Protein AF-A0A3P3QCB6-F1 (afdb_monomer)

Organism: NCBI:txid1547515

pLDDT: mean 74.79, std 16.72, range [39.91, 91.0]

Secondary structure (DSSP, 8-state):
--HHHHHHHHHHH-GGGGSS-HHHHHTTS-HHHHHHHHHT-HHHHHHHHT--S------PPPPP----S-SSSSTT--

Radius of gyration: 21.68 Å; Cα contacts (8 Å, |Δi|>4): 24; chains: 1; bounding box: 32×26×68 Å

Sequence (78 aa):
MSTVISLLEKMGQDASLRYADKKTVTEQLDPALAAAILAGDQRQLEAMLGAKNKIVCMIYAAEEDEEQDNLTVLAKAV

Mean predicted aligned error: 12.7 Å

Structure (mmCIF, N/CA/C/O backbone):
data_AF-A0A3P3QCB6-F1
#
_entry.id   AF-A0A3P3QCB6-F1
#
loop_
_atom_site.group_PDB
_atom_site.id
_atom_site.type_symbol
_atom_site.label_atom_id
_atom_site.label_alt_id
_atom_site.label_comp_id
_atom_site.label_asym_id
_atom_site.label_entity_id
_atom_site.label_seq_id
_atom_site.pdbx_PDB_ins_code
_atom_site.Cartn_x
_atom_site.Cartn_y
_atom_site.Cartn_z
_atom_site.occupancy
_atom_site.B_iso_or_equiv
_atom_site.auth_seq_id
_atom_site.auth_comp_id
_atom_site.auth_asym_id
_atom_site.auth_atom_id
_atom_site.pdbx_PDB_model_num
ATOM 1 N N . MET A 1 1 ? -9.091 12.205 1.178 1.00 47.22 1 MET A N 1
ATOM 2 C CA . MET A 1 1 ? -8.401 11.262 0.271 1.00 47.22 1 MET A CA 1
ATOM 3 C C . MET A 1 1 ? -8.215 9.946 1.003 1.00 47.22 1 MET A C 1
ATOM 5 O O . MET A 1 1 ? -7.932 9.982 2.193 1.00 47.22 1 MET A O 1
ATOM 9 N N . SER A 1 2 ? -8.461 8.813 0.340 1.00 62.22 2 SER A N 1
ATOM 10 C CA . SER A 1 2 ? -8.247 7.484 0.931 1.00 62.22 2 SER A CA 1
ATOM 11 C C . SER A 1 2 ? -6.744 7.240 1.088 1.00 62.22 2 SER A C 1
ATOM 13 O O . SER A 1 2 ? -5.985 7.442 0.142 1.00 62.22 2 SER A O 1
ATOM 15 N N . THR A 1 3 ? -6.325 6.807 2.275 1.00 79.56 3 THR A N 1
ATOM 16 C CA . THR A 1 3 ? -4.927 6.500 2.621 1.00 79.56 3 THR A CA 1
ATOM 17 C C . THR A 1 3 ? -4.299 5.457 1.694 1.00 79.56 3 THR A C 1
ATOM 19 O O . THR A 1 3 ? -3.103 5.520 1.429 1.00 79.56 3 THR A O 1
ATOM 22 N N . VAL A 1 4 ? -5.099 4.544 1.130 1.00 81.00 4 VAL A N 1
ATOM 23 C CA . VAL A 1 4 ? -4.620 3.541 0.163 1.00 81.00 4 VAL A CA 1
ATOM 24 C C . VAL A 1 4 ? -4.364 4.142 -1.213 1.00 81.00 4 VAL A C 1
ATOM 26 O O . VAL A 1 4 ? -3.378 3.789 -1.849 1.00 81.00 4 VAL A O 1
ATOM 29 N N . ILE A 1 5 ? -5.211 5.066 -1.675 1.00 83.31 5 ILE A N 1
ATOM 30 C CA . ILE A 1 5 ? -5.012 5.715 -2.981 1.00 83.31 5 ILE A CA 1
ATOM 31 C C . ILE A 1 5 ? -3.710 6.517 -2.963 1.00 83.31 5 ILE A C 1
ATOM 33 O O . ILE A 1 5 ? -2.889 6.355 -3.858 1.00 83.31 5 ILE A O 1
ATOM 37 N N . SER A 1 6 ? -3.468 7.285 -1.899 1.00 86.00 6 SER A N 1
ATOM 38 C CA . SER A 1 6 ? -2.221 8.043 -1.748 1.00 86.00 6 SER A CA 1
ATOM 39 C C . SER A 1 6 ? -0.983 7.144 -1.661 1.00 86.00 6 SER A C 1
ATOM 41 O O . SER A 1 6 ? 0.080 7.514 -2.157 1.00 86.00 6 SER A O 1
ATOM 43 N N . LEU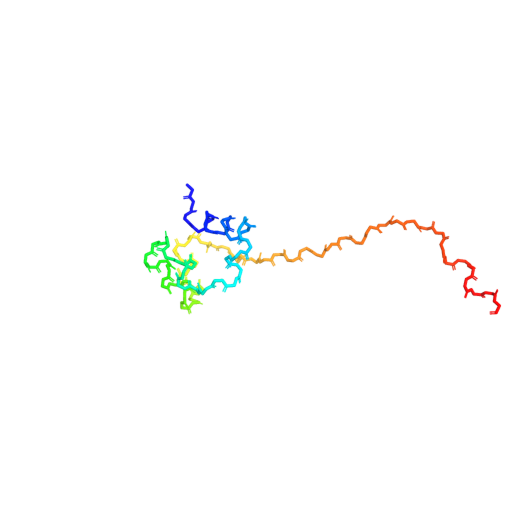 A 1 7 ? -1.106 5.944 -1.083 1.00 86.00 7 LEU A N 1
ATOM 44 C CA . LEU A 1 7 ? -0.030 4.955 -1.121 1.00 86.00 7 LEU A CA 1
ATOM 45 C C . LEU A 1 7 ? 0.246 4.478 -2.554 1.00 86.00 7 LEU A C 1
ATOM 47 O O . LEU A 1 7 ? 1.401 4.460 -2.973 1.00 86.00 7 LEU A O 1
ATOM 51 N N . LEU A 1 8 ? -0.796 4.112 -3.306 1.00 86.38 8 LEU A N 1
ATOM 52 C CA . LEU A 1 8 ? -0.658 3.653 -4.691 1.00 86.38 8 LEU A CA 1
ATOM 53 C C . LEU A 1 8 ? -0.077 4.747 -5.599 1.00 86.38 8 LEU A C 1
ATOM 55 O O . LEU A 1 8 ? 0.788 4.460 -6.422 1.00 86.38 8 LEU A O 1
ATOM 59 N N . GLU A 1 9 ? -0.489 6.001 -5.412 1.00 88.56 9 GLU A N 1
ATOM 60 C CA . GLU A 1 9 ? 0.087 7.155 -6.111 1.00 88.56 9 GLU A CA 1
ATOM 61 C C . GLU A 1 9 ? 1.580 7.303 -5.809 1.00 88.56 9 GLU A C 1
ATOM 63 O O . GLU A 1 9 ? 2.387 7.416 -6.731 1.00 88.56 9 GLU A O 1
ATOM 68 N N . LYS A 1 10 ? 1.972 7.228 -4.530 1.00 88.25 10 LYS A N 1
ATOM 69 C CA . LYS A 1 10 ? 3.380 7.290 -4.119 1.00 88.25 10 LYS A CA 1
ATOM 70 C C . LYS A 1 10 ? 4.199 6.151 -4.734 1.00 88.25 10 LYS A C 1
ATOM 72 O O . LYS A 1 10 ? 5.299 6.389 -5.219 1.00 88.25 10 LYS A O 1
ATOM 77 N N . MET A 1 11 ? 3.654 4.932 -4.767 1.00 87.31 11 MET A N 1
ATOM 78 C CA . MET A 1 11 ? 4.295 3.785 -5.424 1.00 87.31 11 MET A CA 1
ATOM 79 C C . MET A 1 11 ? 4.446 3.975 -6.940 1.00 87.31 11 MET A C 1
ATOM 81 O O . MET A 1 11 ? 5.400 3.465 -7.520 1.00 87.31 11 MET A O 1
ATOM 85 N N . GLY A 1 12 ? 3.522 4.693 -7.584 1.00 87.56 12 GLY A N 1
ATOM 86 C CA . GLY A 1 12 ? 3.619 5.038 -9.004 1.00 87.56 12 GLY A CA 1
ATOM 87 C C . GLY A 1 12 ? 4.639 6.143 -9.297 1.00 87.56 12 GLY A C 1
ATOM 88 O O . GLY A 1 12 ? 5.259 6.133 -10.357 1.00 87.56 12 GLY A O 1
ATOM 89 N N . GLN A 1 13 ? 4.828 7.081 -8.366 1.00 89.50 13 GLN A N 1
ATOM 90 C CA . GLN A 1 13 ? 5.755 8.209 -8.508 1.00 89.50 13 GLN A CA 1
ATOM 91 C C . GLN A 1 13 ? 7.204 7.854 -8.151 1.00 89.50 13 GLN A C 1
ATOM 93 O O . GLN A 1 13 ? 8.132 8.441 -8.706 1.00 89.50 13 GLN A O 1
ATOM 98 N N . ASP A 1 14 ? 7.409 6.909 -7.233 1.00 89.50 14 ASP A N 1
ATOM 99 C CA . ASP A 1 14 ? 8.728 6.532 -6.733 1.00 89.50 14 ASP A CA 1
ATOM 100 C C . ASP A 1 14 ? 9.084 5.090 -7.120 1.00 89.50 14 ASP A C 1
ATOM 102 O O . ASP A 1 14 ? 8.651 4.115 -6.502 1.00 89.50 14 ASP A O 1
ATOM 106 N N . ALA A 1 15 ? 9.939 4.957 -8.137 1.00 88.06 15 ALA A N 1
ATOM 107 C CA . ALA A 1 15 ? 10.396 3.664 -8.639 1.00 88.06 15 ALA A CA 1
ATOM 108 C C . ALA A 1 15 ? 11.178 2.839 -7.599 1.00 88.06 15 ALA A C 1
ATOM 110 O O . ALA A 1 15 ? 11.255 1.616 -7.736 1.00 88.06 15 ALA A O 1
ATOM 111 N N . SER A 1 16 ? 11.741 3.466 -6.559 1.00 88.31 16 SER A N 1
ATOM 112 C CA . SER A 1 16 ? 12.449 2.742 -5.497 1.00 88.31 16 SER A CA 1
ATOM 113 C C . SER A 1 16 ? 11.496 1.875 -4.667 1.00 88.31 16 SER A C 1
ATOM 115 O O . SER A 1 16 ? 11.862 0.774 -4.247 1.00 88.31 16 SER A O 1
ATOM 117 N N . LEU A 1 17 ? 10.234 2.299 -4.529 1.00 86.62 17 LEU A N 1
ATOM 118 C CA . LEU A 1 17 ? 9.205 1.567 -3.788 1.00 86.62 17 LEU A CA 1
ATOM 119 C C . LEU A 1 17 ? 8.766 0.276 -4.482 1.00 86.62 17 LEU A C 1
ATOM 121 O O . LEU A 1 17 ? 8.198 -0.598 -3.833 1.00 86.62 17 LEU A O 1
ATOM 125 N N . ARG A 1 18 ? 9.079 0.104 -5.774 1.00 84.38 18 ARG A N 1
ATOM 126 C CA . ARG A 1 18 ? 8.818 -1.143 -6.510 1.00 84.38 18 ARG A CA 1
ATOM 127 C C . ARG A 1 18 ? 9.559 -2.343 -5.917 1.00 84.38 18 ARG A C 1
ATOM 129 O O . ARG A 1 18 ? 9.075 -3.467 -6.026 1.00 84.38 18 ARG A O 1
ATOM 136 N N . TYR A 1 19 ? 10.724 -2.101 -5.319 1.00 88.00 19 TYR A N 1
ATOM 137 C CA . TYR A 1 19 ? 11.576 -3.131 -4.721 1.00 88.00 19 TYR A CA 1
ATOM 138 C C . TYR A 1 19 ? 11.645 -3.032 -3.195 1.00 88.00 19 TYR A C 1
ATOM 140 O O . TYR A 1 19 ? 12.351 -3.821 -2.566 1.00 88.00 19 TYR A O 1
ATOM 148 N N . ALA A 1 20 ? 10.930 -2.075 -2.599 1.00 88.06 20 ALA A N 1
ATOM 149 C CA . ALA A 1 20 ? 10.842 -1.949 -1.155 1.00 88.06 20 ALA A CA 1
ATOM 150 C C . ALA A 1 20 ? 10.127 -3.164 -0.552 1.00 88.06 20 ALA A C 1
ATOM 152 O O . ALA A 1 20 ? 9.238 -3.769 -1.161 1.00 88.06 20 ALA A O 1
ATOM 153 N N . ASP A 1 21 ? 10.510 -3.529 0.669 1.00 89.94 21 ASP A N 1
ATOM 154 C CA . ASP A 1 21 ? 9.819 -4.590 1.378 1.00 89.94 21 ASP A CA 1
ATOM 155 C C . ASP A 1 21 ? 8.397 -4.153 1.762 1.00 89.94 21 ASP A C 1
ATOM 157 O O . ASP A 1 21 ? 8.079 -2.969 1.915 1.00 89.94 21 ASP A O 1
ATOM 161 N N . LYS A 1 22 ? 7.522 -5.141 1.952 1.00 86.44 22 LYS A N 1
ATOM 162 C CA . LYS A 1 22 ? 6.103 -4.882 2.193 1.00 86.44 22 LYS A CA 1
ATOM 163 C C . LYS A 1 22 ? 5.852 -4.061 3.462 1.00 86.44 22 LYS A C 1
ATOM 165 O O . LYS A 1 22 ? 4.892 -3.298 3.474 1.00 86.44 22 LYS A O 1
ATOM 170 N N . LYS A 1 23 ? 6.682 -4.189 4.509 1.00 85.88 23 LYS A N 1
ATOM 171 C CA . LYS A 1 23 ? 6.494 -3.414 5.745 1.00 85.88 23 LYS A CA 1
ATOM 172 C C . LYS A 1 23 ? 6.781 -1.942 5.499 1.00 85.88 23 LYS A C 1
ATOM 174 O O . LYS A 1 23 ? 5.934 -1.128 5.854 1.00 85.88 23 LYS A O 1
ATOM 179 N N . THR A 1 24 ? 7.894 -1.631 4.834 1.00 87.69 24 THR A N 1
ATOM 180 C CA . THR A 1 24 ? 8.268 -0.257 4.459 1.00 87.69 24 THR A CA 1
ATOM 181 C C . THR A 1 24 ? 7.165 0.427 3.651 1.00 87.69 24 THR A C 1
ATOM 183 O O . THR A 1 24 ? 6.824 1.581 3.896 1.00 87.69 24 THR A O 1
ATOM 186 N N . VAL A 1 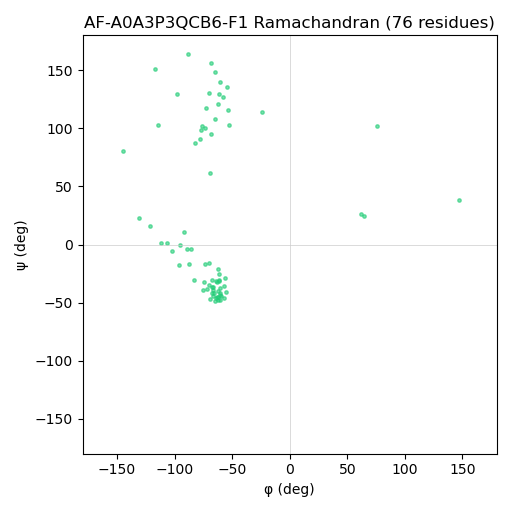25 ? 6.538 -0.298 2.720 1.00 85.94 25 VAL A N 1
ATOM 187 C CA . VAL A 1 25 ? 5.431 0.241 1.912 1.00 85.94 25 VAL A CA 1
ATOM 188 C C . VAL A 1 25 ? 4.182 0.515 2.764 1.00 85.94 25 VAL A C 1
ATOM 190 O O . VAL A 1 25 ? 3.490 1.506 2.548 1.00 85.94 25 VAL A O 1
ATOM 193 N N . THR A 1 26 ? 3.891 -0.325 3.759 1.00 87.19 26 THR A N 1
ATOM 194 C CA . THR A 1 26 ? 2.685 -0.203 4.601 1.00 87.19 26 THR A CA 1
ATOM 195 C C . THR A 1 26 ? 2.846 0.674 5.846 1.00 87.19 26 THR A C 1
ATOM 197 O O . THR A 1 26 ? 1.868 0.897 6.551 1.00 87.19 26 THR A O 1
ATOM 200 N N . GLU A 1 27 ? 4.046 1.182 6.129 1.00 86.81 27 GLU A N 1
ATOM 201 C CA . GLU A 1 27 ? 4.398 1.832 7.403 1.00 86.81 27 GLU A CA 1
ATOM 202 C C . GLU A 1 27 ? 3.572 3.096 7.708 1.00 86.81 27 GLU A C 1
ATOM 204 O O . GLU A 1 27 ? 3.372 3.460 8.863 1.00 86.81 27 GLU A O 1
ATOM 209 N N . GLN A 1 28 ? 3.060 3.751 6.663 1.00 83.12 28 GLN A N 1
ATOM 210 C CA . GLN A 1 28 ? 2.271 4.986 6.756 1.00 83.12 28 GLN A CA 1
ATOM 211 C C . GLN A 1 28 ? 0.753 4.739 6.760 1.00 83.12 28 GLN A C 1
ATOM 213 O O . GLN A 1 28 ? -0.026 5.692 6.791 1.00 83.12 28 GLN A O 1
ATOM 218 N N . LEU A 1 29 ? 0.320 3.478 6.682 1.00 87.12 29 LEU A N 1
ATOM 219 C CA . LEU A 1 29 ? -1.092 3.113 6.710 1.00 87.12 29 LEU A CA 1
ATOM 220 C C . LEU A 1 29 ? -1.593 2.913 8.140 1.00 87.12 29 LEU A C 1
ATOM 222 O O . LEU A 1 29 ? -0.826 2.698 9.076 1.00 87.12 29 LEU A O 1
ATOM 226 N N . ASP A 1 30 ? -2.918 2.918 8.284 1.00 89.00 30 ASP A N 1
ATOM 227 C CA . ASP A 1 30 ? -3.558 2.430 9.501 1.00 89.00 30 ASP A CA 1
ATOM 228 C C . ASP A 1 30 ? -3.086 0.990 9.817 1.00 89.00 30 ASP A C 1
ATOM 230 O O . ASP A 1 30 ? -3.037 0.163 8.900 1.00 89.00 30 ASP A O 1
ATOM 234 N N . PRO A 1 31 ? -2.752 0.656 11.079 1.00 88.81 31 PRO A N 1
ATOM 235 C CA . PRO A 1 31 ? -2.214 -0.656 11.432 1.00 88.81 31 PRO A CA 1
ATOM 236 C C . PRO A 1 31 ? -3.110 -1.838 11.045 1.00 88.81 31 PRO A C 1
ATOM 238 O O . PRO A 1 31 ? -2.593 -2.888 10.658 1.00 88.81 31 PRO A O 1
ATOM 241 N N . ALA A 1 32 ? -4.438 -1.695 11.121 1.00 88.62 32 ALA A N 1
ATOM 242 C CA . ALA A 1 32 ? -5.362 -2.762 10.738 1.00 88.62 32 ALA A CA 1
ATOM 243 C C . ALA A 1 32 ? -5.386 -2.948 9.215 1.00 88.62 32 ALA A C 1
ATOM 245 O O . ALA A 1 32 ? -5.390 -4.076 8.717 1.00 88.62 32 ALA A O 1
ATOM 246 N N . LEU A 1 33 ? -5.317 -1.842 8.474 1.00 87.50 33 LEU A N 1
ATOM 247 C CA . LEU A 1 33 ? -5.212 -1.855 7.019 1.00 87.50 33 LEU A CA 1
ATOM 248 C C . LEU 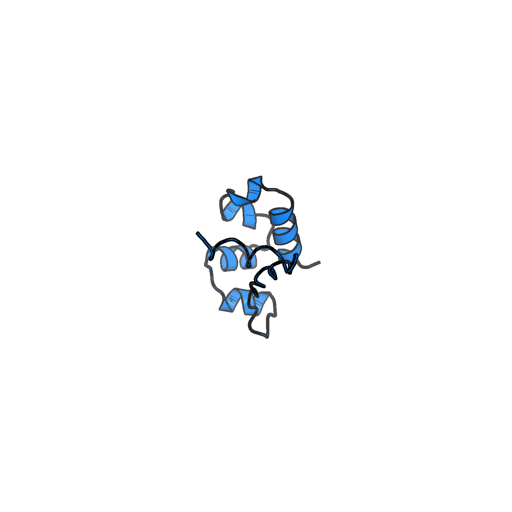A 1 33 ? -3.874 -2.439 6.543 1.00 87.50 33 LEU A C 1
ATOM 250 O O . LEU A 1 33 ? -3.860 -3.294 5.659 1.00 87.50 33 LEU A O 1
ATOM 254 N N . ALA A 1 34 ? -2.762 -2.041 7.164 1.00 89.56 34 ALA A N 1
ATOM 255 C CA . ALA A 1 34 ? -1.443 -2.613 6.914 1.00 89.56 34 ALA A CA 1
ATOM 256 C C . ALA A 1 34 ? -1.439 -4.127 7.166 1.00 89.56 34 ALA A C 1
ATOM 258 O O . ALA A 1 34 ? -0.975 -4.891 6.321 1.00 89.56 34 ALA A O 1
ATOM 259 N N . ALA A 1 35 ? -2.012 -4.578 8.286 1.00 90.44 35 ALA A N 1
ATOM 260 C CA . ALA A 1 35 ? -2.105 -5.997 8.613 1.00 90.44 35 ALA A CA 1
ATOM 261 C C . ALA A 1 35 ? -2.890 -6.790 7.556 1.00 90.44 35 ALA A C 1
ATOM 263 O O . ALA A 1 35 ? -2.416 -7.838 7.119 1.00 90.44 35 ALA A O 1
ATOM 264 N N . ALA A 1 36 ? -4.032 -6.278 7.088 1.00 89.19 36 ALA A N 1
ATOM 265 C CA . ALA A 1 36 ? -4.825 -6.953 6.059 1.00 89.19 36 ALA A CA 1
ATOM 266 C C . ALA A 1 36 ? -4.110 -7.012 4.698 1.00 89.19 36 ALA A C 1
ATOM 268 O O . ALA A 1 36 ? -4.152 -8.046 4.030 1.00 89.19 36 ALA A O 1
ATOM 269 N N . ILE A 1 37 ? -3.403 -5.941 4.303 1.00 87.88 37 ILE A N 1
ATOM 270 C CA . ILE A 1 37 ? -2.572 -5.924 3.084 1.00 87.88 37 ILE A CA 1
ATOM 271 C C . ILE A 1 37 ? -1.448 -6.957 3.189 1.00 87.88 37 ILE A C 1
ATOM 273 O O . ILE A 1 37 ? -1.231 -7.737 2.262 1.00 87.88 37 ILE A O 1
ATOM 277 N N . LEU A 1 38 ? -0.735 -6.986 4.319 1.00 89.94 38 LEU A N 1
ATOM 278 C CA . LEU A 1 38 ? 0.384 -7.904 4.540 1.00 89.94 38 LEU A CA 1
ATOM 279 C C . LEU A 1 38 ? -0.066 -9.367 4.604 1.00 89.94 38 LEU A C 1
ATOM 281 O O . LEU A 1 38 ? 0.642 -10.238 4.095 1.00 89.94 38 LEU A O 1
ATOM 285 N N . ALA A 1 39 ? -1.237 -9.626 5.189 1.00 91.00 39 ALA A N 1
ATOM 286 C CA . ALA A 1 39 ? -1.854 -10.947 5.246 1.00 91.00 39 ALA A CA 1
ATOM 287 C C . ALA A 1 39 ? -2.439 -11.399 3.896 1.00 91.00 39 ALA A C 1
ATOM 289 O O . ALA A 1 39 ? -2.704 -12.587 3.721 1.00 91.00 39 ALA A O 1
ATOM 290 N N . GLY A 1 40 ? -2.642 -10.478 2.945 1.00 86.56 40 GLY A N 1
ATOM 291 C CA . GLY A 1 40 ? -3.336 -10.762 1.689 1.00 86.56 40 GLY A CA 1
ATOM 292 C C . GLY A 1 40 ? -4.809 -11.134 1.892 1.00 86.56 40 GLY A C 1
ATOM 293 O O . GLY A 1 40 ? -5.379 -11.833 1.054 1.00 86.56 40 GLY A O 1
ATOM 294 N N . ASP A 1 41 ? -5.426 -10.704 3.000 1.00 88.12 41 ASP A N 1
ATOM 295 C CA . ASP A 1 41 ? -6.823 -11.016 3.307 1.00 88.12 41 ASP A CA 1
ATOM 296 C C . ASP A 1 41 ? -7.750 -10.118 2.488 1.00 88.12 41 ASP A C 1
ATOM 298 O O . ASP A 1 41 ? -8.138 -9.015 2.882 1.00 88.12 41 ASP A O 1
ATOM 302 N N . GLN A 1 42 ? -8.107 -10.615 1.309 1.00 84.50 42 GLN A N 1
ATOM 303 C CA . GLN A 1 42 ? -8.954 -9.889 0.379 1.00 84.50 42 GLN A CA 1
ATOM 304 C C . GLN A 1 42 ? -10.340 -9.566 0.956 1.00 84.50 42 GLN A C 1
ATOM 306 O O . GLN A 1 42 ? -10.842 -8.470 0.727 1.00 84.50 42 GLN A O 1
ATOM 311 N N . ARG A 1 43 ? -10.949 -10.464 1.743 1.00 86.69 43 ARG A N 1
ATOM 312 C CA . ARG A 1 43 ? -12.281 -10.214 2.323 1.00 86.69 43 ARG A CA 1
ATOM 313 C C . ARG A 1 43 ? -12.227 -9.087 3.342 1.00 86.69 43 ARG A C 1
ATOM 315 O O . ARG A 1 43 ? -13.111 -8.231 3.371 1.00 86.69 43 ARG A O 1
ATOM 322 N N . GLN A 1 44 ? -11.187 -9.082 4.170 1.00 88.19 44 GLN A N 1
ATOM 323 C CA . GLN A 1 44 ? -10.973 -8.029 5.152 1.00 88.19 44 GLN A CA 1
ATOM 324 C C . GLN A 1 44 ? -10.685 -6.685 4.472 1.00 88.19 44 GLN A C 1
ATOM 326 O O . GLN A 1 44 ? -11.244 -5.665 4.874 1.00 88.19 44 GLN A O 1
ATOM 331 N N . LEU A 1 45 ? -9.876 -6.681 3.409 1.00 86.00 45 LEU A N 1
ATOM 332 C CA . LEU A 1 45 ? -9.612 -5.482 2.610 1.00 86.00 45 LEU A CA 1
ATOM 333 C C . LEU A 1 45 ? -10.879 -4.937 1.950 1.00 86.00 45 LEU A C 1
ATOM 335 O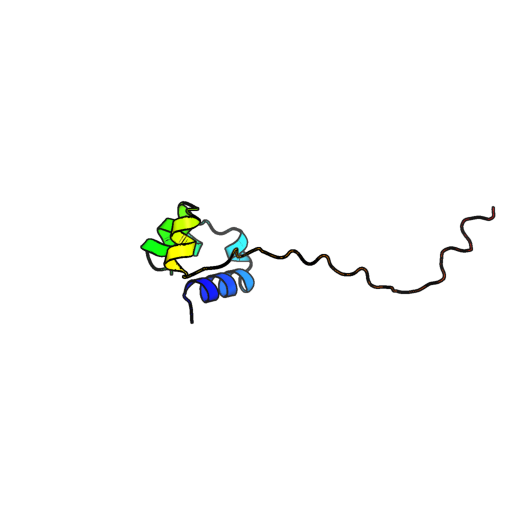 O . LEU A 1 45 ? -11.132 -3.738 2.030 1.00 86.00 45 LEU A O 1
ATOM 339 N N . GLU A 1 46 ? -11.703 -5.794 1.350 1.00 85.88 46 GLU A N 1
ATOM 340 C CA . GLU A 1 46 ? -12.970 -5.389 0.732 1.00 85.88 46 GLU A CA 1
ATOM 341 C C . GLU A 1 46 ? -13.921 -4.757 1.756 1.00 85.88 46 GLU A C 1
ATOM 343 O O . GLU A 1 46 ? -14.498 -3.698 1.495 1.00 85.88 46 GLU A O 1
ATOM 348 N N . ALA A 1 47 ? -14.022 -5.349 2.951 1.00 87.12 47 ALA A N 1
ATOM 349 C CA . ALA A 1 47 ? -14.833 -4.816 4.040 1.00 87.12 47 ALA A CA 1
ATOM 350 C C . ALA A 1 47 ? -14.327 -3.449 4.532 1.00 87.12 47 ALA A C 1
ATOM 352 O O . ALA A 1 47 ? -15.123 -2.522 4.683 1.00 87.12 47 ALA A O 1
ATOM 353 N N . MET A 1 48 ? -13.014 -3.300 4.746 1.00 85.88 48 MET A N 1
ATOM 354 C CA . MET A 1 48 ? -12.418 -2.047 5.228 1.00 85.88 48 MET A CA 1
ATOM 355 C C . MET A 1 48 ? -12.452 -0.925 4.188 1.00 85.88 48 MET A C 1
ATOM 357 O O . MET A 1 48 ? -12.629 0.237 4.543 1.00 85.88 48 MET A O 1
ATOM 361 N N . LEU A 1 49 ? -12.303 -1.261 2.905 1.00 81.75 49 LEU A N 1
ATOM 362 C CA . LEU A 1 49 ? -12.333 -0.296 1.804 1.00 81.75 49 LEU A CA 1
ATOM 363 C C . LEU A 1 49 ? -13.755 -0.005 1.307 1.00 81.75 49 LEU A C 1
ATOM 365 O O . LEU A 1 49 ? -13.933 0.839 0.429 1.00 81.75 49 LEU A O 1
ATOM 369 N N . GLY A 1 50 ? -14.768 -0.693 1.842 1.00 83.75 50 GLY A N 1
ATOM 370 C CA . GLY A 1 50 ? -16.149 -0.582 1.375 1.00 83.75 50 GLY A CA 1
ATOM 371 C C . GLY A 1 50 ? -16.321 -1.016 -0.084 1.00 83.75 50 GLY A C 1
ATOM 372 O O . GLY A 1 50 ? -17.231 -0.537 -0.766 1.00 83.75 50 GLY A O 1
ATOM 373 N N . ALA A 1 51 ? -15.450 -1.900 -0.580 1.00 78.06 51 ALA A N 1
ATOM 374 C CA . ALA A 1 51 ? -15.501 -2.404 -1.944 1.00 78.06 51 ALA A CA 1
ATOM 375 C C . ALA A 1 51 ? -16.664 -3.400 -2.072 1.00 78.06 51 ALA A C 1
ATOM 377 O O . ALA A 1 51 ? -16.579 -4.546 -1.646 1.00 78.06 51 ALA A O 1
ATOM 378 N N . LYS A 1 52 ? -17.791 -2.941 -2.630 1.00 69.06 52 LYS A N 1
ATOM 379 C CA . LYS A 1 52 ? -19.014 -3.754 -2.790 1.00 69.06 52 LYS A CA 1
ATOM 380 C C . LYS A 1 52 ? -19.060 -4.570 -4.085 1.00 69.06 52 LYS A C 1
ATOM 382 O O . LYS A 1 52 ? -19.860 -5.493 -4.190 1.00 69.06 52 LYS A O 1
ATOM 387 N N . ASN A 1 53 ? -18.226 -4.224 -5.064 1.00 64.62 53 ASN A N 1
ATOM 388 C CA . ASN A 1 53 ? -18.194 -4.843 -6.388 1.00 64.62 53 ASN A CA 1
ATOM 389 C C . ASN A 1 53 ? -16.836 -5.514 -6.610 1.00 64.62 53 ASN A C 1
ATOM 391 O O . ASN A 1 53 ? -15.836 -5.032 -6.083 1.00 64.62 53 ASN A O 1
ATOM 395 N N . LYS A 1 54 ? -16.790 -6.582 -7.423 1.00 58.69 54 LYS A N 1
ATOM 396 C CA . LYS A 1 54 ? -15.530 -7.197 -7.877 1.00 58.69 54 LYS A CA 1
ATOM 397 C C . LYS A 1 54 ? -14.639 -6.118 -8.498 1.00 58.69 54 LYS A C 1
ATOM 399 O O . LYS A 1 54 ? -14.874 -5.708 -9.633 1.00 58.69 54 LYS A O 1
ATOM 404 N N . ILE A 1 55 ? -13.628 -5.664 -7.760 1.00 59.19 55 ILE A N 1
ATOM 405 C CA . ILE A 1 55 ? -12.582 -4.805 -8.306 1.00 59.19 55 ILE A CA 1
ATOM 406 C C . ILE A 1 55 ? -11.673 -5.720 -9.117 1.00 59.19 55 ILE A C 1
ATOM 408 O O . ILE A 1 55 ? -10.899 -6.501 -8.572 1.00 59.19 55 ILE A O 1
ATOM 412 N N . VAL A 1 56 ? -11.841 -5.679 -10.434 1.00 57.78 56 VAL A N 1
ATOM 413 C CA . VAL A 1 56 ? -10.949 -6.33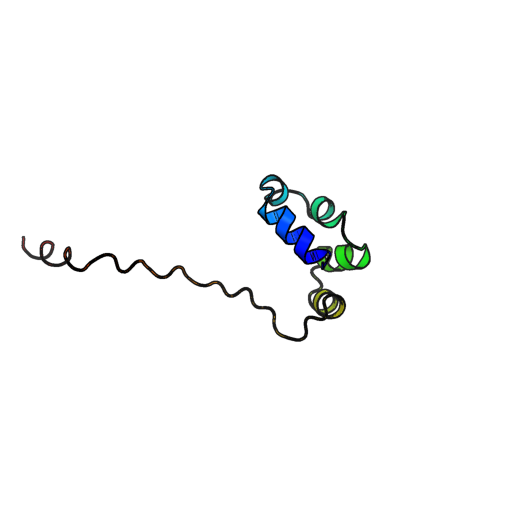9 -11.382 1.00 57.78 56 VAL A CA 1
ATOM 414 C C . VAL A 1 56 ? -9.969 -5.298 -11.906 1.00 57.78 56 VAL A C 1
ATOM 416 O O . VAL A 1 56 ? -10.381 -4.230 -12.355 1.00 57.78 56 VAL A O 1
ATOM 419 N N . CYS A 1 57 ? -8.671 -5.599 -11.866 1.00 59.25 57 CYS A N 1
ATOM 420 C CA . CYS A 1 57 ? -7.710 -4.877 -12.691 1.00 59.25 57 CYS A CA 1
ATOM 421 C C . CYS A 1 57 ? -8.011 -5.264 -14.141 1.00 59.25 57 CYS A C 1
ATOM 423 O O . CYS A 1 57 ? -7.593 -6.329 -14.594 1.00 59.25 57 CYS A O 1
ATOM 425 N N . MET A 1 58 ? -8.802 -4.451 -14.845 1.00 54.94 58 MET A N 1
ATOM 426 C CA . MET A 1 58 ? -8.958 -4.617 -16.285 1.00 54.94 58 MET A CA 1
ATOM 427 C C . MET A 1 58 ? -7.601 -4.344 -16.924 1.00 54.94 58 MET A C 1
ATOM 429 O O . MET A 1 58 ? -7.133 -3.209 -16.953 1.00 54.94 58 MET A O 1
ATOM 433 N N . ILE A 1 59 ? -6.955 -5.405 -17.398 1.00 64.00 59 ILE A N 1
ATOM 434 C CA . ILE A 1 59 ? -5.818 -5.284 -18.300 1.00 64.00 59 ILE A CA 1
ATOM 435 C C . ILE A 1 59 ? -6.430 -4.954 -19.658 1.00 64.00 59 ILE A C 1
ATOM 437 O O . ILE A 1 59 ? -6.943 -5.841 -20.337 1.00 64.00 59 ILE A O 1
ATOM 441 N N . TYR A 1 60 ? -6.444 -3.672 -20.015 1.00 57.50 60 TYR A N 1
ATOM 442 C CA . TYR A 1 60 ? -6.706 -3.275 -21.392 1.00 57.50 60 TYR A CA 1
ATOM 443 C C . TYR A 1 60 ? -5.452 -3.627 -22.191 1.00 57.50 60 TYR A C 1
ATOM 445 O O . TYR A 1 60 ? -4.365 -3.136 -21.877 1.00 57.50 60 TYR A O 1
ATOM 453 N N . ALA A 1 61 ? -5.575 -4.531 -23.164 1.00 69.50 61 ALA A N 1
ATOM 454 C CA . ALA A 1 61 ? -4.509 -4.710 -24.140 1.00 69.50 61 ALA A CA 1
ATOM 455 C C . ALA A 1 61 ?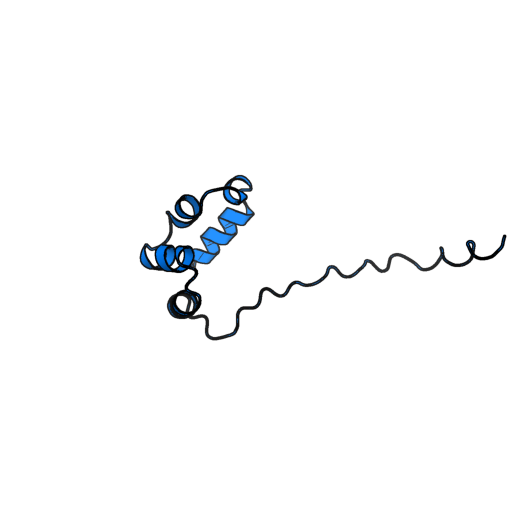 -4.334 -3.376 -24.877 1.00 69.50 61 ALA A C 1
ATOM 457 O O . ALA A 1 61 ? -5.328 -2.701 -25.153 1.00 69.50 61 ALA A O 1
ATOM 458 N N . ALA A 1 62 ? -3.090 -2.979 -25.144 1.00 68.25 62 ALA A N 1
ATOM 459 C CA . ALA A 1 62 ? -2.859 -1.867 -26.054 1.00 68.25 62 ALA A CA 1
ATOM 460 C C . ALA A 1 62 ? -3.506 -2.235 -27.396 1.00 68.25 62 ALA A C 1
ATOM 462 O O . ALA A 1 62 ? -3.276 -3.340 -27.891 1.00 68.25 62 ALA A O 1
ATOM 463 N N . GLU A 1 63 ? -4.359 -1.360 -27.928 1.00 71.19 63 GLU A N 1
ATOM 464 C CA . GLU A 1 63 ? -4.823 -1.505 -29.305 1.00 71.19 63 GLU A CA 1
ATOM 465 C C . GLU A 1 63 ? -3.580 -1.413 -30.199 1.00 71.19 63 GLU A C 1
ATOM 467 O O . GLU A 1 63 ? -2.732 -0.543 -29.994 1.00 71.19 63 GLU A O 1
ATOM 472 N N . GLU A 1 64 ? -3.405 -2.380 -31.102 1.00 65.00 64 GLU A N 1
ATOM 473 C CA . GLU A 1 64 ? -2.348 -2.302 -32.107 1.00 65.00 64 GLU A CA 1
ATOM 474 C C . GLU A 1 64 ? -2.653 -1.074 -32.968 1.00 65.00 64 GLU A C 1
ATOM 476 O O . GLU A 1 64 ? -3.747 -0.979 -33.525 1.00 65.00 64 GLU A O 1
ATOM 481 N N . ASP A 1 65 ? -1.725 -0.115 -33.031 1.00 58.53 65 ASP A N 1
ATOM 482 C CA . ASP A 1 65 ? -1.852 1.023 -33.936 1.00 58.53 65 ASP A CA 1
ATOM 483 C C . ASP A 1 65 ? -2.079 0.473 -35.354 1.00 58.53 65 ASP A C 1
ATOM 485 O O . ASP A 1 65 ? -1.210 -0.202 -35.913 1.00 58.53 65 ASP A O 1
ATOM 489 N N . GLU A 1 66 ? -3.248 0.743 -35.943 1.00 56.09 66 GLU A N 1
ATOM 490 C CA . GLU A 1 66 ? -3.528 0.489 -37.360 1.00 56.09 66 GLU A CA 1
ATOM 491 C C . GLU A 1 66 ? -2.707 1.466 -38.230 1.00 56.09 66 GLU A C 1
ATOM 493 O O . GLU A 1 66 ? -3.240 2.283 -38.980 1.00 56.09 66 GLU A O 1
ATOM 498 N N . GLU A 1 67 ? -1.376 1.409 -38.146 1.00 50.75 67 GLU A N 1
ATOM 499 C CA . GLU A 1 67 ? -0.494 2.043 -39.119 1.00 50.75 67 GLU A CA 1
ATOM 500 C C . GLU A 1 67 ? -0.338 1.137 -40.349 1.00 50.75 67 GLU A C 1
ATOM 502 O O . GLU A 1 67 ? 0.606 0.369 -40.505 1.00 50.75 67 GLU A O 1
ATOM 507 N N . GLN A 1 68 ? -1.293 1.339 -41.259 1.00 44.28 68 GLN A N 1
ATOM 508 C CA . GLN A 1 68 ? -1.119 1.371 -42.715 1.00 44.28 68 GLN A CA 1
ATOM 509 C C . GLN A 1 68 ? -0.927 0.036 -43.460 1.00 44.28 68 GLN A C 1
ATOM 511 O O . GLN A 1 68 ? 0.167 -0.498 -43.640 1.00 44.28 68 GLN A O 1
ATOM 516 N N . ASP A 1 69 ? -2.035 -0.383 -44.079 1.00 48.38 69 ASP A N 1
ATOM 517 C CA . ASP A 1 69 ? -2.090 -0.899 -45.451 1.00 48.38 69 ASP A CA 1
ATOM 518 C C . ASP A 1 69 ? -0.923 -0.390 -46.328 1.00 48.38 69 ASP A C 1
A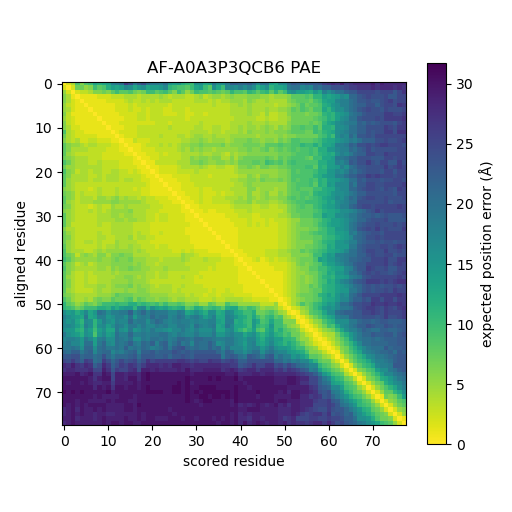TOM 520 O O . ASP A 1 69 ? -0.865 0.803 -46.631 1.00 48.38 69 ASP A O 1
ATOM 524 N N . ASN A 1 70 ? -0.042 -1.311 -46.757 1.00 43.66 70 ASN A N 1
ATOM 525 C CA . ASN A 1 70 ? 0.771 -1.334 -48.002 1.00 43.66 70 ASN A CA 1
ATOM 526 C C . ASN A 1 70 ? 2.161 -2.002 -47.871 1.00 43.66 70 ASN A C 1
ATOM 528 O O . ASN A 1 70 ? 3.109 -1.587 -48.535 1.00 43.66 70 ASN A O 1
ATOM 532 N N . LEU A 1 71 ? 2.318 -3.092 -47.108 1.00 44.50 71 LEU A N 1
ATOM 533 C CA . LEU A 1 71 ? 3.544 -3.915 -47.195 1.00 44.50 71 LEU A CA 1
ATOM 53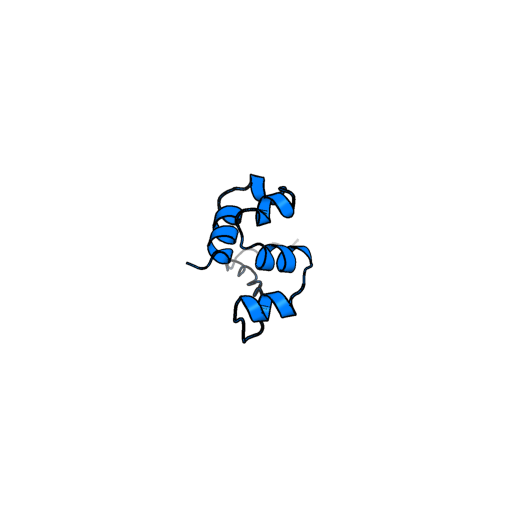4 C C . LEU A 1 71 ? 3.306 -5.429 -47.337 1.00 44.50 71 LEU A C 1
ATOM 536 O O . LEU A 1 71 ? 4.190 -6.229 -47.049 1.00 44.50 71 LEU A O 1
ATOM 540 N N . THR A 1 72 ? 2.136 -5.852 -47.824 1.00 42.94 72 THR A N 1
ATOM 541 C CA . THR A 1 72 ? 1.797 -7.279 -48.020 1.00 42.94 72 THR A CA 1
ATOM 542 C C . THR A 1 72 ? 1.779 -7.754 -49.477 1.00 42.94 72 THR A C 1
ATOM 544 O O . THR A 1 72 ? 1.543 -8.936 -49.716 1.00 42.94 72 THR A O 1
ATOM 547 N N . VAL A 1 73 ? 2.090 -6.908 -50.471 1.00 48.56 73 VAL A N 1
ATOM 548 C CA . VAL A 1 73 ? 2.011 -7.317 -51.896 1.00 48.56 73 VAL A CA 1
ATOM 549 C C . VAL A 1 73 ? 3.348 -7.783 -52.506 1.00 48.56 73 VAL A C 1
ATOM 551 O O . VAL A 1 73 ? 3.328 -8.508 -53.495 1.00 48.56 73 VAL A O 1
ATOM 554 N N . LEU A 1 74 ? 4.518 -7.479 -51.925 1.00 46.75 74 LEU A N 1
ATOM 555 C CA . LEU A 1 74 ? 5.810 -7.800 -52.573 1.00 46.75 74 LEU A CA 1
ATOM 556 C C . LEU A 1 74 ? 6.561 -9.029 -52.033 1.00 46.75 74 LEU A C 1
ATOM 558 O O . LEU A 1 74 ? 7.532 -9.450 -52.651 1.00 46.75 74 LEU A O 1
ATOM 562 N N . ALA A 1 75 ? 6.107 -9.676 -50.956 1.00 42.56 75 ALA A N 1
ATOM 563 C CA . ALA A 1 75 ? 6.785 -10.864 -50.413 1.00 42.56 75 ALA A CA 1
ATOM 564 C C . ALA A 1 75 ? 6.265 -12.209 -50.969 1.00 42.56 75 ALA A C 1
ATOM 566 O O . ALA A 1 75 ? 6.595 -13.264 -50.431 1.00 42.56 75 ALA A O 1
ATOM 567 N N . LYS A 1 76 ? 5.439 -12.199 -52.028 1.00 45.53 76 LYS A N 1
ATOM 568 C CA . LYS A 1 76 ? 4.876 -13.427 -52.627 1.00 45.53 76 LYS A CA 1
ATOM 569 C C . LYS A 1 76 ? 5.205 -13.648 -54.106 1.00 45.53 76 LYS A C 1
ATOM 571 O O . LYS A 1 76 ? 4.573 -14.484 -54.745 1.00 45.53 76 LYS A O 1
ATOM 576 N N . ALA A 1 77 ? 6.196 -12.943 -54.644 1.00 42.16 77 ALA A N 1
ATOM 577 C CA . ALA A 1 77 ? 6.689 -13.187 -55.995 1.00 42.16 77 ALA A CA 1
ATOM 578 C C . ALA A 1 77 ? 8.204 -12.958 -56.076 1.00 42.16 77 ALA A C 1
ATOM 580 O O . ALA A 1 77 ? 8.621 -11.875 -56.467 1.00 42.16 77 ALA A O 1
ATOM 581 N N . VAL A 1 78 ? 8.988 -13.955 -55.650 1.00 39.91 78 VAL A N 1
ATOM 582 C CA . VAL A 1 78 ? 10.153 -14.573 -56.330 1.00 39.91 78 VAL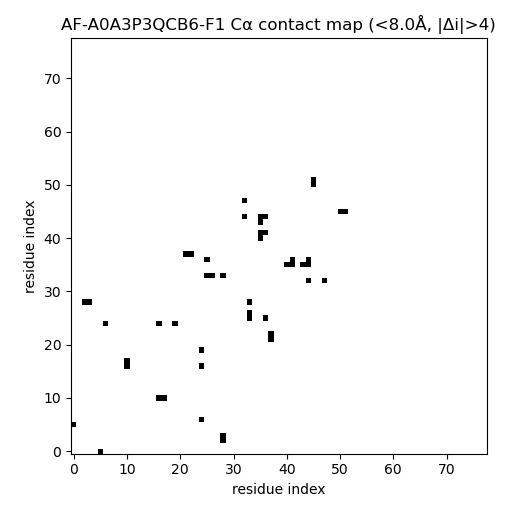 A CA 1
ATOM 583 C C . VAL A 1 78 ? 10.573 -15.786 -55.503 1.00 39.91 78 VAL A C 1
ATOM 585 O O . VAL A 1 78 ? 10.693 -15.639 -54.267 1.00 39.91 78 VAL A O 1
#

Solvent-accessible surface area (backbone atoms only — not comparable to full-atom values): 5308 Å² total; per-residue (Å²): 132,61,72,65,58,57,48,53,51,49,49,72,74,34,73,70,55,74,76,49,55,72,62,74,74,34,68,87,48,58,69,70,59,31,49,29,63,76,69,63,38,59,70,60,42,30,63,76,69,65,53,87,62,90,85,69,87,79,80,75,75,80,77,76,79,87,80,64,95,83,82,80,79,73,87,82,76,133

Foldseek 3Di:
DDPVVVLVVVCVVDVVVVPDDLCVSCVSDDPQCSVCVVVVVPVSNCVVVVPPDPDDPPPDDPDDPPPDDDDPPPPPDD